Protein AF-A0A5U5NLS5-F1 (afdb_monomer_lite)

Structure (mmCIF, N/CA/C/O backbone):
data_AF-A0A5U5NLS5-F1
#
_entry.id   AF-A0A5U5NLS5-F1
#
loop_
_atom_site.group_PDB
_atom_site.id
_atom_site.type_symbol
_atom_site.label_atom_id
_atom_site.label_alt_id
_atom_site.label_comp_id
_atom_site.label_asym_id
_atom_site.label_entity_id
_atom_site.label_seq_id
_atom_site.pdbx_PDB_ins_code
_atom_site.Cartn_x
_atom_site.Cartn_y
_atom_site.Cartn_z
_atom_site.occupancy
_atom_site.B_iso_or_equiv
_atom_site.auth_seq_id
_atom_site.auth_comp_id
_atom_site.auth_asym_id
_atom_site.auth_atom_id
_atom_site.pdbx_PDB_model_num
ATOM 1 N N . THR A 1 1 ? -1.267 -6.033 -25.794 1.00 83.19 1 THR A N 1
ATOM 2 C CA . THR A 1 1 ? -0.884 -6.484 -24.433 1.00 83.19 1 THR A CA 1
ATOM 3 C C . THR A 1 1 ? -1.301 -5.414 -23.422 1.00 83.19 1 THR A C 1
ATOM 5 O O . THR A 1 1 ? -1.951 -4.455 -23.833 1.00 83.19 1 THR A O 1
ATOM 8 N N . VAL A 1 2 ? -1.080 -5.590 -22.111 1.00 93.06 2 VAL A N 1
ATOM 9 C CA . VAL A 1 2 ? -1.293 -4.501 -21.126 1.00 93.06 2 VAL A CA 1
ATOM 10 C C . VAL A 1 2 ? -0.102 -3.545 -21.212 1.00 93.06 2 VAL A C 1
ATOM 12 O O . VAL A 1 2 ? 1.035 -4.009 -21.160 1.00 93.06 2 VAL A O 1
ATOM 15 N N . ALA A 1 3 ? -0.357 -2.244 -21.359 1.00 93.12 3 ALA A N 1
ATOM 16 C CA . ALA A 1 3 ? 0.669 -1.216 -21.542 1.00 93.12 3 ALA A CA 1
ATOM 17 C C . ALA A 1 3 ? 1.657 -1.178 -20.372 1.00 93.12 3 ALA A C 1
ATOM 19 O O . ALA A 1 3 ? 2.861 -1.154 -20.598 1.00 93.12 3 ALA A O 1
ATOM 20 N N . TYR A 1 4 ? 1.149 -1.293 -19.142 1.00 94.50 4 TYR A N 1
ATOM 21 C CA . TYR A 1 4 ? 1.969 -1.355 -17.936 1.00 94.50 4 TYR A CA 1
ATOM 22 C C . TYR A 1 4 ? 2.996 -2.500 -17.979 1.00 94.50 4 TYR A C 1
ATOM 24 O O . TYR A 1 4 ? 4.182 -2.279 -17.760 1.00 94.50 4 TYR A O 1
ATOM 32 N N . VAL A 1 5 ? 2.560 -3.719 -18.324 1.00 93.12 5 VAL A N 1
ATOM 33 C CA . VAL A 1 5 ? 3.451 -4.891 -18.415 1.00 93.12 5 VAL A CA 1
ATOM 34 C C . VAL A 1 5 ? 4.480 -4.696 -19.526 1.00 93.12 5 VAL A C 1
ATOM 36 O O . VAL A 1 5 ? 5.664 -4.923 -19.309 1.00 93.12 5 VAL A O 1
ATOM 39 N N . ALA A 1 6 ? 4.043 -4.216 -20.693 1.00 93.69 6 ALA A N 1
ATOM 40 C CA . ALA A 1 6 ? 4.933 -3.943 -21.817 1.00 93.69 6 ALA A CA 1
ATOM 41 C C . ALA A 1 6 ? 5.954 -2.828 -21.524 1.00 93.69 6 ALA A C 1
ATOM 43 O O . ALA A 1 6 ? 6.992 -2.779 -22.176 1.00 93.69 6 ALA A O 1
ATOM 44 N N . GLY A 1 7 ? 5.664 -1.928 -20.584 1.00 93.69 7 GLY A N 1
ATOM 45 C CA . GLY A 1 7 ? 6.539 -0.819 -20.209 1.00 93.69 7 GLY A CA 1
ATOM 46 C C . GLY A 1 7 ? 7.556 -1.138 -19.114 1.00 93.69 7 GLY A C 1
ATOM 47 O O . GLY A 1 7 ? 8.542 -0.417 -19.019 1.00 93.69 7 GLY A O 1
ATOM 48 N N . ASN A 1 8 ? 7.332 -2.187 -18.315 1.00 94.44 8 ASN A N 1
ATOM 49 C CA . ASN A 1 8 ? 8.081 -2.419 -17.072 1.00 94.44 8 ASN A CA 1
ATOM 50 C C . ASN A 1 8 ? 8.660 -3.838 -16.931 1.00 94.44 8 ASN A C 1
ATOM 52 O O . ASN A 1 8 ? 9.228 -4.162 -15.890 1.00 94.44 8 ASN A O 1
ATOM 56 N N . SER A 1 9 ? 8.471 -4.727 -17.910 1.00 94.06 9 SER A N 1
ATOM 57 C CA . SER A 1 9 ? 8.929 -6.114 -17.806 1.00 94.06 9 SER A CA 1
ATOM 58 C C . SER A 1 9 ? 9.139 -6.771 -19.172 1.00 94.06 9 SER A C 1
ATOM 60 O O . SER A 1 9 ? 8.421 -6.478 -20.126 1.00 94.06 9 SER A O 1
ATOM 62 N N . ASN A 1 10 ? 10.073 -7.720 -19.245 1.00 94.25 10 ASN A N 1
ATOM 63 C CA . ASN A 1 10 ? 10.352 -8.556 -20.417 1.00 94.25 10 ASN A CA 1
ATOM 64 C C . ASN A 1 10 ? 10.611 -10.011 -19.992 1.00 94.25 10 ASN A C 1
ATOM 66 O O . ASN A 1 10 ? 10.739 -10.302 -18.799 1.00 94.25 10 ASN A O 1
ATOM 70 N N . THR A 1 11 ? 10.674 -10.941 -20.946 1.00 93.25 11 THR A N 1
ATOM 71 C CA . THR A 1 11 ? 10.816 -12.376 -20.636 1.00 93.25 11 THR A CA 1
ATOM 72 C C . THR A 1 11 ? 12.189 -12.777 -20.093 1.00 93.25 11 THR A C 1
ATOM 74 O O . THR A 1 11 ? 12.276 -13.790 -19.396 1.00 93.25 11 THR A O 1
ATOM 77 N N . GLN A 1 12 ? 13.233 -11.990 -20.366 1.00 94.38 12 GLN A N 1
ATOM 78 C CA . GLN A 1 12 ? 14.612 -12.244 -19.931 1.00 94.38 12 GLN A CA 1
ATOM 79 C C . GLN A 1 12 ? 14.887 -11.749 -18.505 1.00 94.38 12 GLN A C 1
ATOM 81 O O . GLN A 1 12 ? 15.850 -12.184 -17.875 1.00 94.38 12 GLN A O 1
ATOM 86 N N . LEU A 1 13 ? 14.035 -10.869 -17.974 1.00 93.38 13 LEU A N 1
ATOM 87 C CA . LEU A 1 13 ? 14.176 -10.345 -16.624 1.00 93.38 13 LEU A CA 1
ATOM 88 C C . LEU A 1 13 ? 14.014 -11.483 -15.590 1.00 93.38 13 LEU A C 1
ATOM 90 O O . LEU A 1 13 ? 13.053 -12.270 -15.673 1.00 93.38 13 LEU A O 1
ATOM 94 N N . PRO A 1 14 ? 14.906 -11.591 -14.585 1.00 95.19 14 PRO A N 1
ATOM 95 C CA . PRO A 1 14 ? 14.776 -12.603 -13.548 1.00 95.19 14 PRO A CA 1
ATOM 96 C C . PRO A 1 14 ? 13.398 -12.570 -12.881 1.00 95.19 14 PRO A C 1
ATOM 98 O O . PRO A 1 14 ? 12.785 -11.516 -12.708 1.00 95.19 14 PRO A O 1
ATOM 101 N N . VAL A 1 15 ? 12.881 -13.745 -12.514 1.00 95.12 15 VAL A N 1
ATOM 102 C CA . VAL A 1 15 ? 11.472 -13.899 -12.107 1.00 95.12 15 VAL A CA 1
ATOM 103 C C . VAL A 1 15 ? 11.080 -13.008 -10.926 1.00 95.12 15 VAL A C 1
ATOM 105 O O . VAL A 1 15 ? 9.983 -12.457 -10.922 1.00 95.12 15 VAL A O 1
ATOM 108 N N . TRP A 1 16 ? 11.979 -12.803 -9.965 1.00 94.69 16 TRP A N 1
ATOM 109 C CA . TRP A 1 16 ? 11.731 -11.945 -8.808 1.00 94.69 16 TRP A CA 1
ATOM 110 C C . TRP A 1 16 ? 11.544 -10.474 -9.199 1.00 94.69 16 TRP A C 1
ATOM 112 O O . TRP A 1 16 ? 10.633 -9.828 -8.690 1.00 94.69 16 TRP A O 1
ATOM 122 N N . TYR A 1 17 ? 12.312 -9.969 -10.167 1.00 95.00 17 TYR A N 1
ATOM 123 C CA . TYR A 1 17 ? 12.128 -8.616 -10.696 1.00 95.00 17 TYR A CA 1
ATOM 124 C C . TYR A 1 17 ? 10.902 -8.503 -11.601 1.00 95.00 17 TYR A C 1
ATOM 126 O O . TYR A 1 17 ? 10.268 -7.456 -11.624 1.00 95.00 17 TYR A O 1
ATOM 134 N N . ARG A 1 18 ? 10.491 -9.577 -12.289 1.00 94.31 18 ARG A N 1
ATOM 135 C CA . ARG A 1 18 ? 9.205 -9.592 -13.012 1.00 94.31 18 ARG A CA 1
ATOM 136 C C . ARG A 1 18 ? 8.011 -9.473 -12.070 1.00 94.31 18 ARG A C 1
ATOM 138 O O . ARG A 1 18 ? 7.049 -8.784 -12.394 1.00 94.31 18 ARG A O 1
ATOM 145 N N . VAL A 1 19 ? 8.077 -10.117 -10.905 1.00 95.12 19 VAL A N 1
ATOM 146 C CA . VAL A 1 19 ? 7.062 -9.945 -9.858 1.00 95.12 19 VAL A CA 1
ATOM 147 C C . VAL A 1 19 ? 7.138 -8.530 -9.287 1.00 95.12 19 VAL A C 1
ATOM 149 O O . VAL A 1 19 ? 6.118 -7.848 -9.245 1.00 95.12 19 VAL A O 1
ATOM 152 N N . ALA A 1 20 ? 8.331 -8.048 -8.933 1.00 96.00 20 ALA A N 1
ATOM 153 C CA . ALA A 1 20 ? 8.494 -6.711 -8.364 1.00 96.00 20 ALA A CA 1
ATOM 154 C C . ALA A 1 20 ? 8.119 -5.574 -9.329 1.00 96.00 20 ALA A C 1
ATOM 156 O O . ALA A 1 20 ? 7.595 -4.546 -8.909 1.00 96.00 20 ALA A O 1
ATOM 157 N N . ALA A 1 21 ? 8.257 -5.788 -10.639 1.00 95.31 21 ALA A N 1
ATOM 158 C CA . ALA A 1 21 ? 7.792 -4.858 -11.663 1.00 95.31 21 ALA A CA 1
ATOM 159 C C . ALA A 1 21 ? 6.282 -4.569 -11.570 1.00 95.31 21 ALA A C 1
ATOM 161 O O . ALA A 1 21 ? 5.834 -3.512 -12.018 1.00 95.31 21 ALA A O 1
ATOM 162 N N . THR A 1 22 ? 5.483 -5.447 -10.946 1.00 94.94 22 THR A N 1
ATOM 163 C CA . THR A 1 22 ? 4.049 -5.190 -10.719 1.00 94.94 22 THR A CA 1
ATOM 164 C C . THR A 1 22 ? 3.780 -3.997 -9.800 1.00 94.94 22 THR A C 1
ATOM 166 O O . THR A 1 22 ? 2.686 -3.448 -9.869 1.00 94.94 22 THR A O 1
ATOM 169 N N . TRP A 1 23 ? 4.772 -3.548 -9.024 1.00 96.19 23 TRP A N 1
ATOM 170 C CA . TRP A 1 23 ? 4.735 -2.328 -8.207 1.00 96.19 23 TRP A CA 1
ATOM 171 C C . TRP A 1 23 ? 5.932 -1.396 -8.465 1.00 96.19 23 TRP A C 1
ATOM 173 O O . TRP A 1 23 ? 6.230 -0.521 -7.661 1.00 96.19 23 TRP A O 1
ATOM 183 N N . GLY A 1 24 ? 6.641 -1.584 -9.582 1.00 92.94 24 GLY A N 1
ATOM 184 C CA . GLY A 1 24 ? 7.822 -0.787 -9.939 1.00 92.94 24 GLY A CA 1
ATOM 185 C C . GLY A 1 24 ? 7.518 0.591 -10.533 1.00 92.94 24 GLY A C 1
ATOM 186 O O . GLY A 1 24 ? 8.438 1.367 -10.770 1.00 92.94 24 GLY A O 1
ATOM 187 N N . ALA A 1 25 ? 6.248 0.897 -10.796 1.00 93.38 25 ALA A N 1
ATOM 188 C CA . ALA A 1 25 ? 5.799 2.169 -11.347 1.00 93.38 25 ALA A CA 1
ATOM 189 C C . ALA A 1 25 ? 4.478 2.607 -10.702 1.00 93.38 25 ALA A C 1
ATOM 191 O O . ALA A 1 25 ? 3.814 1.832 -10.012 1.00 93.38 25 ALA A O 1
ATOM 192 N N . HIS A 1 26 ? 4.097 3.862 -10.942 1.00 93.50 26 HIS A N 1
ATOM 193 C CA . HIS A 1 26 ? 2.995 4.539 -10.257 1.00 93.50 26 HIS A CA 1
ATOM 194 C C . HIS A 1 26 ? 1.683 3.736 -10.240 1.00 93.50 26 HIS A C 1
ATOM 196 O O . HIS A 1 26 ? 1.096 3.525 -9.178 1.00 93.50 26 HIS A O 1
ATOM 202 N N . GLU A 1 27 ? 1.230 3.251 -11.396 1.00 94.75 27 GLU A N 1
ATOM 203 C CA . GLU A 1 27 ? -0.046 2.542 -11.519 1.00 94.75 27 GLU A CA 1
ATOM 204 C C . GLU A 1 27 ? -0.013 1.177 -10.818 1.00 94.75 27 GLU A C 1
ATOM 206 O O . GLU A 1 27 ? -1.000 0.750 -10.214 1.00 94.75 27 GLU A O 1
ATOM 211 N N . GLY A 1 28 ? 1.136 0.503 -10.859 1.00 95.75 28 GLY A N 1
ATOM 212 C CA . GLY A 1 28 ? 1.356 -0.767 -10.177 1.00 95.75 28 GLY A CA 1
ATOM 213 C C . GLY A 1 28 ? 1.406 -0.615 -8.660 1.00 95.75 28 GLY A C 1
ATOM 214 O O . GLY A 1 28 ? 0.776 -1.382 -7.932 1.00 95.75 28 GLY A O 1
ATOM 215 N N . SER A 1 29 ? 2.074 0.432 -8.175 1.00 96.19 29 SER A N 1
ATOM 216 C CA . SER A 1 29 ? 2.104 0.790 -6.757 1.00 96.19 29 SER A CA 1
ATOM 217 C C . SER A 1 29 ? 0.702 1.028 -6.188 1.00 96.19 29 SER A C 1
ATOM 219 O O . SER A 1 29 ? 0.407 0.587 -5.078 1.00 96.19 29 SER A O 1
ATOM 221 N N . LEU A 1 30 ? -0.206 1.640 -6.955 1.00 96.62 30 LEU A N 1
ATOM 222 C CA . LEU A 1 30 ? -1.605 1.807 -6.540 1.00 96.62 30 LEU A CA 1
ATOM 223 C C . LEU A 1 30 ? -2.368 0.475 -6.465 1.00 96.62 30 LEU A C 1
ATOM 225 O O . LEU A 1 30 ? -3.198 0.290 -5.571 1.00 96.62 30 LEU A O 1
ATOM 229 N N . LEU A 1 31 ? -2.081 -0.477 -7.359 1.00 96.88 31 LEU A N 1
ATOM 230 C CA . LEU A 1 31 ? -2.644 -1.827 -7.264 1.00 96.88 31 LEU A CA 1
ATOM 231 C C . LEU A 1 31 ? -2.131 -2.564 -6.021 1.00 96.88 31 LEU A C 1
ATOM 233 O O . LEU A 1 31 ? -2.932 -3.175 -5.310 1.00 96.88 31 LEU A O 1
ATOM 237 N N . LEU A 1 32 ? -0.830 -2.462 -5.720 1.00 97.38 32 LEU A N 1
ATOM 238 C CA . LEU A 1 32 ? -0.259 -2.990 -4.478 1.00 97.38 32 LEU A CA 1
ATOM 239 C C . LEU A 1 32 ? -0.927 -2.345 -3.257 1.00 97.38 32 LEU A C 1
ATOM 241 O O . LEU A 1 32 ? -1.336 -3.050 -2.338 1.00 97.38 32 LEU A O 1
ATOM 245 N N . TRP A 1 33 ? -1.115 -1.025 -3.265 1.00 97.50 33 TRP A N 1
ATOM 246 C CA . TRP A 1 33 ? -1.789 -0.296 -2.190 1.00 97.50 33 TRP A CA 1
ATOM 247 C C . TRP A 1 33 ? -3.191 -0.847 -1.903 1.00 97.50 33 TRP A C 1
ATOM 249 O O . TRP A 1 33 ? -3.527 -1.136 -0.753 1.00 97.50 33 TRP A O 1
ATOM 259 N N . VAL A 1 34 ? -4.011 -1.045 -2.942 1.00 97.62 34 VAL A N 1
ATOM 260 C CA . VAL A 1 34 ? -5.368 -1.599 -2.796 1.00 97.62 34 VAL A CA 1
ATOM 261 C C . VAL A 1 34 ? -5.347 -3.068 -2.365 1.00 97.62 34 VAL A C 1
ATOM 263 O O . VAL A 1 34 ? -6.185 -3.481 -1.554 1.00 97.62 34 VAL A O 1
ATOM 266 N N . LEU A 1 35 ? -4.386 -3.857 -2.849 1.00 98.12 35 LEU A N 1
ATOM 267 C CA . LEU A 1 35 ? -4.194 -5.239 -2.408 1.00 98.12 35 LEU A CA 1
ATOM 268 C C . LEU A 1 35 ? -3.904 -5.298 -0.902 1.00 98.12 35 LEU A C 1
ATOM 270 O O . LEU A 1 35 ? -4.546 -6.060 -0.178 1.00 98.12 35 LEU A O 1
ATOM 274 N N . LEU A 1 36 ? -2.994 -4.454 -0.414 1.00 98.31 36 LEU A N 1
ATOM 275 C CA . LEU A 1 36 ? -2.652 -4.384 1.006 1.00 98.31 36 LEU A CA 1
ATOM 276 C C . LEU A 1 36 ? -3.802 -3.805 1.845 1.00 98.31 36 LEU A C 1
ATOM 278 O O . LEU A 1 36 ? -4.075 -4.330 2.922 1.00 98.31 36 LEU A O 1
ATOM 282 N N . MET A 1 37 ? -4.540 -2.805 1.343 1.00 98.06 37 MET A N 1
ATOM 283 C CA . MET A 1 37 ? -5.774 -2.287 1.972 1.00 98.06 37 MET A CA 1
ATOM 284 C C . MET A 1 37 ? -6.782 -3.419 2.187 1.00 98.06 37 MET A C 1
ATOM 286 O O . MET A 1 37 ? -7.353 -3.567 3.270 1.00 98.06 37 MET A O 1
ATOM 290 N N . SER A 1 38 ? -6.978 -4.245 1.158 1.00 98.31 38 SER A N 1
ATOM 291 C CA . SER A 1 38 ? -7.878 -5.400 1.202 1.00 98.31 38 SER A CA 1
ATOM 292 C C . SER A 1 38 ? -7.383 -6.446 2.204 1.00 98.31 38 SER A C 1
ATOM 294 O O . SER A 1 38 ? -8.176 -6.971 2.985 1.00 98.31 38 SER A O 1
ATOM 296 N N . GLY A 1 39 ? -6.069 -6.694 2.246 1.00 98.44 39 GLY A N 1
ATOM 297 C CA . GLY A 1 39 ? -5.431 -7.579 3.223 1.00 98.44 39 GLY A CA 1
ATOM 298 C C . GLY A 1 39 ? -5.628 -7.117 4.669 1.00 98.44 39 GLY A C 1
ATOM 299 O O . GLY A 1 39 ? -6.057 -7.905 5.512 1.00 98.44 39 GLY A O 1
ATOM 300 N N . TRP A 1 40 ? -5.403 -5.833 4.957 1.00 98.38 40 TRP A N 1
ATOM 301 C CA . TRP A 1 40 ? -5.668 -5.249 6.276 1.00 98.38 40 TRP A CA 1
ATOM 302 C C . TRP A 1 40 ? -7.153 -5.302 6.644 1.00 98.38 40 TRP A C 1
ATOM 304 O O . TRP A 1 40 ? -7.488 -5.662 7.770 1.00 98.38 40 TRP A O 1
ATOM 314 N N . THR A 1 41 ? -8.048 -5.008 5.698 1.00 98.25 41 THR A N 1
ATOM 315 C CA . THR A 1 41 ? -9.505 -5.093 5.910 1.00 98.25 41 THR A CA 1
ATOM 316 C C . THR A 1 41 ? -9.918 -6.520 6.276 1.00 98.25 41 THR A C 1
ATOM 318 O O . THR A 1 41 ? -10.649 -6.731 7.246 1.00 98.25 41 THR A O 1
ATOM 321 N N . LEU A 1 42 ? -9.400 -7.516 5.549 1.00 98.25 42 LEU A N 1
ATOM 322 C CA . LEU A 1 42 ? -9.621 -8.930 5.843 1.00 98.25 42 LEU A CA 1
ATOM 323 C C . LEU A 1 42 ? -9.065 -9.310 7.220 1.00 98.25 42 LEU A C 1
ATOM 325 O O . LEU A 1 42 ? -9.751 -9.975 7.997 1.00 98.25 42 LEU A O 1
ATOM 329 N N . ALA A 1 43 ? -7.851 -8.867 7.549 1.00 97.81 43 ALA A N 1
ATOM 330 C CA . ALA A 1 43 ? -7.247 -9.126 8.850 1.00 97.81 43 ALA A CA 1
ATOM 331 C C . ALA A 1 43 ? -8.120 -8.566 9.985 1.00 97.81 43 ALA A C 1
ATOM 333 O O . ALA A 1 43 ? -8.421 -9.287 10.938 1.00 97.81 43 ALA A O 1
ATOM 334 N N . VAL A 1 44 ? -8.600 -7.325 9.865 1.00 97.50 44 VAL A N 1
ATOM 335 C CA . VAL A 1 44 ? -9.511 -6.715 10.846 1.00 97.50 44 VAL A CA 1
ATOM 336 C C . VAL A 1 44 ? -10.796 -7.528 10.977 1.00 97.50 44 VAL A C 1
ATOM 338 O O . VAL A 1 44 ?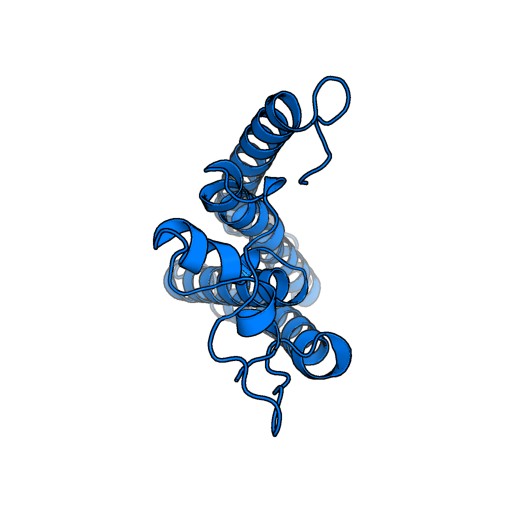 -11.205 -7.816 12.105 1.00 97.50 44 VAL A O 1
ATOM 341 N N . ALA A 1 45 ? -11.397 -7.947 9.861 1.00 96.81 45 ALA A N 1
ATOM 342 C CA . ALA A 1 45 ? -12.623 -8.744 9.860 1.00 96.81 45 ALA A CA 1
ATOM 343 C C . ALA A 1 45 ? -12.451 -10.102 10.568 1.00 96.81 45 ALA A C 1
ATOM 345 O O . ALA A 1 45 ? -13.355 -10.558 11.268 1.00 96.81 45 ALA A O 1
ATOM 346 N N . VAL A 1 46 ? -11.287 -10.742 10.423 1.00 96.88 46 VAL A N 1
ATOM 347 C CA . VAL A 1 46 ? -11.023 -12.077 10.983 1.00 96.88 46 VAL A CA 1
ATOM 348 C C . VAL A 1 46 ? -10.569 -12.023 12.444 1.00 96.88 46 VAL A C 1
ATOM 350 O O . VAL A 1 46 ? -11.019 -12.842 13.254 1.00 96.88 46 VAL A O 1
ATOM 353 N N . PHE A 1 47 ? -9.692 -11.078 12.795 1.00 96.25 47 PHE A N 1
ATOM 354 C CA . PHE A 1 47 ? -8.992 -11.059 14.085 1.00 96.25 47 PHE A CA 1
ATOM 355 C C . PHE A 1 47 ? -9.618 -10.128 15.138 1.00 96.25 47 PHE A C 1
ATOM 357 O O . PHE A 1 47 ? -9.247 -10.211 16.308 1.00 96.25 47 PHE A O 1
ATOM 364 N N . SER A 1 48 ? -10.620 -9.308 14.797 1.00 92.88 48 SER A N 1
ATOM 365 C CA . SER A 1 48 ? -11.260 -8.372 15.749 1.00 92.88 48 SER A CA 1
ATOM 366 C C . SER A 1 48 ? -12.464 -8.955 16.505 1.00 92.88 48 SER A C 1
ATOM 368 O O . SER A 1 48 ? -13.347 -8.215 16.925 1.00 92.88 48 SER A O 1
ATOM 370 N N . ARG A 1 49 ? -12.521 -10.275 16.728 1.00 85.81 49 ARG A N 1
ATOM 371 C CA . ARG A 1 49 ? -13.685 -10.964 17.339 1.00 85.81 49 ARG A CA 1
ATOM 372 C C . ARG A 1 49 ? -14.043 -10.502 18.759 1.00 85.81 49 ARG A C 1
ATOM 374 O O . ARG A 1 49 ? -15.162 -10.720 19.203 1.00 85.81 49 ARG A O 1
ATOM 381 N N . GLN A 1 50 ? -13.092 -9.911 19.483 1.00 87.88 50 GLN A N 1
ATOM 382 C CA . GLN A 1 50 ? -13.302 -9.385 20.840 1.00 87.88 50 GLN A CA 1
ATOM 383 C C . GLN A 1 50 ? -13.895 -7.967 20.850 1.00 87.88 50 GLN A C 1
ATOM 385 O O . GLN A 1 50 ? -14.216 -7.442 21.915 1.00 87.88 50 GLN A O 1
ATOM 390 N N . VAL A 1 51 ? -13.989 -7.329 19.683 1.00 91.31 51 VAL A N 1
ATOM 391 C CA . VAL A 1 51 ? -14.538 -5.984 19.517 1.00 91.31 51 VAL A CA 1
ATOM 392 C C . VAL A 1 51 ? -16.047 -6.102 19.261 1.00 91.31 51 VAL A C 1
ATOM 394 O O . VAL A 1 51 ? -16.457 -6.979 18.497 1.00 91.31 51 VAL A O 1
ATOM 397 N N . PRO A 1 52 ? -16.888 -5.239 19.863 1.00 92.31 52 PRO A N 1
ATOM 398 C CA . PRO A 1 52 ? -18.317 -5.188 19.564 1.00 92.31 52 PRO A CA 1
ATOM 399 C C . PRO A 1 52 ? -18.605 -5.110 18.057 1.00 92.31 52 PRO A C 1
ATOM 401 O O . PRO A 1 52 ? -17.946 -4.372 17.320 1.00 92.31 52 PRO A O 1
ATOM 404 N N . ALA A 1 53 ? -19.591 -5.882 17.596 1.00 93.44 53 ALA A N 1
ATOM 405 C CA . ALA A 1 53 ? -19.871 -6.056 16.170 1.00 93.44 53 ALA A CA 1
ATOM 406 C C . ALA A 1 53 ? -20.256 -4.745 15.465 1.00 93.44 53 ALA A C 1
ATOM 408 O O . ALA A 1 53 ? -19.904 -4.543 14.305 1.00 93.44 53 ALA A O 1
ATOM 409 N N . ASP A 1 54 ? -20.931 -3.835 16.167 1.00 92.75 54 ASP A N 1
ATOM 410 C CA . ASP A 1 54 ? -21.286 -2.508 15.664 1.00 92.75 54 ASP A CA 1
ATOM 411 C C . ASP A 1 54 ? -20.048 -1.635 15.406 1.00 92.75 54 ASP A C 1
ATOM 413 O O . ASP A 1 54 ? -19.999 -0.913 14.408 1.00 92.75 54 ASP A O 1
ATOM 417 N N . ILE A 1 55 ? -19.021 -1.742 16.255 1.00 92.88 55 ILE A N 1
ATOM 418 C CA . ILE A 1 55 ? -17.745 -1.045 16.071 1.00 92.88 55 ILE A CA 1
ATOM 419 C C . ILE A 1 55 ? -16.988 -1.650 14.888 1.00 92.88 55 ILE A C 1
ATOM 421 O O . ILE A 1 55 ? -16.563 -0.908 14.004 1.00 92.88 55 ILE A O 1
ATOM 425 N N . VAL A 1 56 ? -16.856 -2.981 14.827 1.00 95.44 56 VAL A N 1
ATOM 426 C CA . VAL A 1 56 ? -16.166 -3.656 13.709 1.00 95.44 56 VAL A CA 1
ATOM 427 C C . VAL A 1 56 ? -16.836 -3.323 12.377 1.00 95.44 56 VAL A C 1
ATOM 429 O O . VAL A 1 56 ? -16.143 -2.994 11.419 1.00 95.44 56 VAL A O 1
ATOM 432 N N . ALA A 1 57 ? -18.170 -3.324 12.319 1.00 96.31 57 ALA A N 1
ATOM 433 C CA . ALA A 1 57 ? -18.911 -2.960 11.115 1.00 96.31 57 ALA A CA 1
ATOM 434 C C . ALA A 1 57 ? -18.588 -1.532 10.644 1.00 96.31 57 ALA A C 1
ATOM 436 O O . ALA A 1 57 ? -18.365 -1.317 9.455 1.00 96.31 57 ALA A O 1
ATOM 437 N N . ARG A 1 58 ? -18.499 -0.563 11.565 1.00 95.94 58 ARG A N 1
ATOM 438 C CA . ARG A 1 58 ? -18.116 0.824 11.240 1.00 95.94 58 ARG A CA 1
ATOM 439 C C . ARG A 1 58 ? -16.672 0.922 10.758 1.00 95.94 58 ARG A C 1
ATOM 441 O O . ARG A 1 58 ? -16.419 1.613 9.778 1.00 95.94 58 ARG A O 1
ATOM 448 N N . VAL A 1 59 ? -15.743 0.219 11.407 1.00 96.75 59 VAL A N 1
ATOM 449 C CA . VAL A 1 59 ? -14.329 0.178 10.994 1.00 96.75 59 VAL A CA 1
ATOM 450 C C . VAL A 1 59 ? -14.207 -0.379 9.577 1.00 96.75 59 VAL A C 1
ATOM 452 O O . VAL A 1 59 ? -13.619 0.272 8.716 1.00 96.75 59 VAL A O 1
ATOM 455 N N . LEU A 1 60 ? -14.824 -1.532 9.305 1.00 97.94 60 LEU A N 1
ATOM 456 C CA . LEU A 1 60 ? -14.818 -2.147 7.976 1.00 97.94 60 LEU A CA 1
ATOM 457 C C . LEU A 1 60 ? -15.510 -1.265 6.930 1.00 97.94 60 LEU A C 1
ATOM 459 O O . LEU A 1 60 ? -15.030 -1.184 5.803 1.00 97.94 60 LEU A O 1
ATOM 463 N N . ALA A 1 61 ? -16.587 -0.563 7.293 1.00 98.12 61 ALA A N 1
ATOM 464 C CA . ALA A 1 61 ? -17.242 0.391 6.401 1.00 98.12 61 ALA A CA 1
ATOM 465 C C . ALA A 1 61 ? -16.317 1.565 6.041 1.00 98.12 61 ALA A C 1
ATOM 467 O O . ALA A 1 61 ? -16.218 1.921 4.870 1.00 98.12 61 ALA A O 1
ATOM 468 N N . VAL A 1 62 ? -15.599 2.138 7.013 1.00 98.12 62 VAL A N 1
ATOM 469 C CA . VAL A 1 62 ? -14.637 3.227 6.761 1.00 98.12 62 VAL A CA 1
ATOM 470 C C . VAL A 1 62 ? -13.476 2.746 5.895 1.00 98.12 62 VAL A C 1
ATOM 472 O O . VAL A 1 62 ? -13.161 3.393 4.898 1.00 98.12 62 VAL A O 1
ATOM 475 N N . MET A 1 63 ? -12.883 1.593 6.212 1.00 98.44 63 MET A N 1
ATOM 476 C CA . MET A 1 63 ? -11.827 0.998 5.384 1.00 98.44 63 MET A CA 1
ATOM 477 C C . MET A 1 63 ? -12.321 0.707 3.961 1.00 98.44 63 MET A C 1
ATOM 479 O O . MET A 1 63 ? -11.636 1.027 2.991 1.00 98.44 63 MET A O 1
ATOM 483 N N . GLY A 1 64 ? -13.538 0.175 3.829 1.00 98.25 64 GLY A N 1
ATOM 484 C CA . GLY A 1 64 ? -14.190 -0.081 2.548 1.00 98.25 64 GLY A CA 1
ATOM 485 C C . GLY A 1 64 ? -14.420 1.192 1.734 1.00 98.25 64 GLY A C 1
ATOM 486 O O . GLY A 1 64 ? -14.141 1.195 0.539 1.00 98.25 64 GLY A O 1
ATOM 487 N N . MET A 1 65 ? -14.850 2.291 2.363 1.00 98.31 65 MET A N 1
ATOM 488 C CA . MET A 1 65 ? -14.996 3.591 1.693 1.00 98.31 65 MET A CA 1
ATOM 489 C C . MET A 1 65 ? -13.654 4.130 1.189 1.00 98.31 65 MET A C 1
ATOM 491 O O . MET A 1 65 ? -13.571 4.593 0.051 1.00 98.31 65 MET A O 1
ATOM 495 N N . VAL A 1 66 ? -12.595 4.040 2.000 1.00 97.94 66 VAL A N 1
ATOM 496 C CA . VAL A 1 66 ? -11.247 4.457 1.583 1.00 97.94 66 VAL A CA 1
ATOM 497 C C . VAL A 1 66 ? -10.7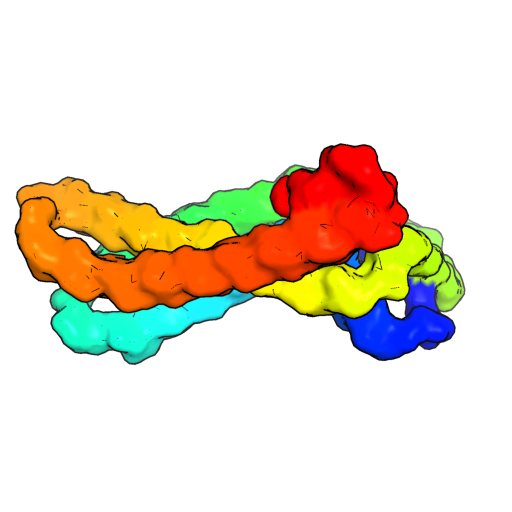64 3.597 0.410 1.00 97.94 66 VAL A C 1
ATOM 499 O O . VAL A 1 66 ? -10.318 4.134 -0.603 1.00 97.94 66 VAL A O 1
ATOM 502 N N . CYS A 1 67 ? -10.916 2.273 0.502 1.00 98.19 67 CYS A N 1
ATOM 503 C CA . CYS A 1 67 ? -10.560 1.339 -0.566 1.00 98.19 67 CYS A CA 1
ATOM 504 C C . CYS A 1 67 ? -11.342 1.619 -1.862 1.00 98.19 67 CYS A C 1
ATOM 506 O O . CYS A 1 67 ? -10.745 1.673 -2.937 1.00 98.19 67 CYS A O 1
ATOM 508 N N . ALA A 1 68 ? -12.648 1.882 -1.764 1.00 98.19 68 ALA A N 1
ATOM 509 C CA . ALA A 1 68 ? -13.487 2.259 -2.899 1.00 98.19 68 ALA A CA 1
ATOM 510 C C . ALA A 1 68 ? -13.020 3.568 -3.556 1.00 98.19 68 ALA A C 1
ATOM 512 O O . ALA A 1 68 ? -13.004 3.657 -4.782 1.00 98.19 68 ALA A O 1
ATOM 513 N N . GLY A 1 69 ? -12.583 4.555 -2.766 1.00 97.62 69 GLY A N 1
ATOM 514 C CA . GLY A 1 69 ? -11.988 5.792 -3.280 1.00 97.62 69 GLY A CA 1
ATOM 515 C C . GLY A 1 69 ? -10.717 5.544 -4.099 1.00 97.62 69 GLY A C 1
ATOM 516 O O . GLY A 1 69 ? -10.596 6.051 -5.213 1.00 97.62 69 GLY A O 1
ATOM 517 N N . PHE A 1 70 ? -9.802 4.707 -3.599 1.00 96.50 70 PHE A N 1
ATOM 518 C CA . PHE A 1 70 ? -8.599 4.318 -4.347 1.00 96.50 70 PHE A CA 1
ATOM 519 C C . PHE A 1 70 ? -8.928 3.512 -5.607 1.00 96.50 70 PHE A C 1
ATOM 521 O O . PHE A 1 70 ? -8.346 3.763 -6.658 1.00 96.50 70 PHE A O 1
ATOM 528 N N . LEU A 1 71 ? -9.887 2.585 -5.539 1.00 97.25 71 LEU A N 1
ATOM 529 C CA . LEU A 1 71 ? -10.357 1.847 -6.713 1.00 97.25 71 LEU A CA 1
ATOM 530 C C . LEU A 1 71 ? -10.946 2.786 -7.770 1.00 97.25 71 LEU A C 1
ATOM 532 O O . LEU A 1 71 ? -10.618 2.655 -8.947 1.00 97.25 71 LEU A O 1
ATOM 536 N N . ALA A 1 72 ? -11.760 3.763 -7.365 1.00 97.00 72 ALA A N 1
ATOM 537 C CA . ALA A 1 72 ? -12.281 4.778 -8.274 1.00 97.00 72 ALA A CA 1
ATOM 538 C C . ALA A 1 72 ? -11.139 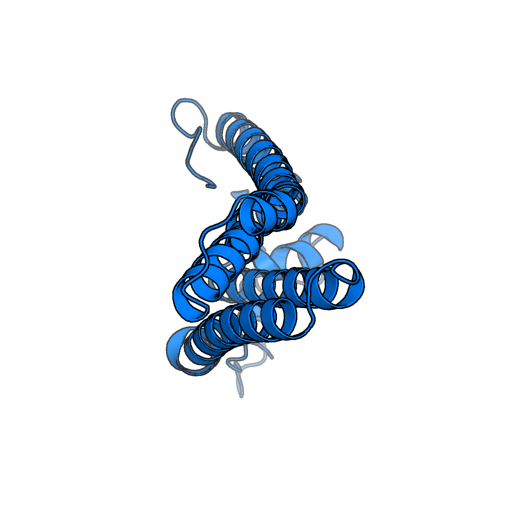5.587 -8.911 1.00 97.00 72 ALA A C 1
ATOM 540 O O . ALA A 1 72 ? -11.098 5.729 -10.131 1.00 97.00 72 ALA A O 1
ATOM 541 N N . PHE A 1 73 ? -10.167 6.044 -8.118 1.00 96.06 73 PHE A N 1
ATOM 542 C CA . PHE A 1 73 ? -8.988 6.741 -8.637 1.00 96.06 73 PHE A CA 1
ATOM 543 C C . PHE A 1 73 ? -8.205 5.891 -9.653 1.00 96.06 73 PHE A C 1
ATOM 545 O O . PHE A 1 73 ? -7.810 6.382 -10.711 1.00 96.06 73 PHE A O 1
ATOM 552 N N . ILE A 1 74 ? -8.028 4.596 -9.381 1.00 95.88 74 ILE A N 1
ATOM 553 C CA . ILE A 1 74 ? -7.346 3.675 -10.294 1.00 95.88 74 ILE A CA 1
ATOM 554 C C . ILE A 1 74 ? -8.099 3.548 -11.623 1.00 95.88 74 ILE A C 1
ATOM 556 O O . ILE A 1 74 ? -7.482 3.598 -12.691 1.00 95.88 74 ILE A O 1
ATOM 560 N N . LEU A 1 75 ? -9.423 3.392 -11.556 1.00 94.00 75 LEU A N 1
ATOM 561 C CA . LEU A 1 75 ? -10.277 3.190 -12.726 1.00 94.00 75 LEU A CA 1
ATOM 562 C C . LEU A 1 75 ? -10.390 4.440 -13.602 1.00 94.00 75 LEU A C 1
ATOM 564 O O . LEU A 1 75 ? -10.397 4.314 -14.824 1.00 94.00 75 LEU A O 1
ATOM 568 N N . PHE A 1 76 ? -10.484 5.624 -12.993 1.00 94.31 76 PHE A N 1
ATOM 569 C CA . PHE A 1 76 ? -10.755 6.865 -13.722 1.00 94.31 76 PHE A CA 1
ATOM 570 C C . PHE A 1 76 ? -9.503 7.679 -14.059 1.00 94.31 76 PHE A C 1
ATOM 572 O O . PHE A 1 76 ? -9.533 8.428 -15.032 1.00 94.31 76 PHE A O 1
ATOM 579 N N . THR A 1 77 ? -8.414 7.525 -13.300 1.00 93.25 77 THR A N 1
ATOM 580 C CA . THR A 1 77 ? -7.230 8.394 -13.425 1.00 93.25 77 THR A CA 1
ATOM 581 C C . THR A 1 77 ? -5.950 7.625 -13.748 1.00 93.25 77 THR A C 1
ATOM 583 O O . THR A 1 77 ? -5.187 8.067 -14.601 1.00 93.25 77 THR A O 1
ATOM 586 N N . SER A 1 78 ? -5.691 6.487 -13.093 1.00 90.88 78 SER A N 1
ATOM 587 C CA . SER A 1 78 ? -4.395 5.789 -13.211 1.00 90.88 78 SER A CA 1
ATOM 588 C C . SER A 1 78 ? -4.286 4.880 -14.440 1.00 90.88 78 SER A C 1
ATOM 590 O O . SER A 1 78 ? -3.239 4.832 -15.073 1.00 90.88 78 SER A O 1
ATOM 592 N N . GLY A 1 79 ? -5.345 4.145 -14.792 1.00 88.31 79 GLY A N 1
ATOM 593 C CA . GLY A 1 79 ? -5.370 3.307 -15.997 1.00 88.31 79 GLY A CA 1
ATOM 594 C C . GLY A 1 79 ? -4.335 2.161 -16.083 1.00 88.31 79 GLY A C 1
ATOM 595 O O . GLY A 1 79 ? -3.838 1.915 -17.186 1.00 88.31 79 GLY A O 1
ATOM 596 N N . PRO A 1 80 ? -4.046 1.375 -15.017 1.00 91.38 80 PRO A N 1
ATOM 597 C CA . PRO A 1 80 ? -3.046 0.289 -15.060 1.00 91.38 80 PRO A CA 1
ATOM 598 C C . PRO A 1 80 ? -3.335 -0.793 -16.113 1.00 91.38 80 PRO A C 1
ATOM 600 O O . PRO A 1 80 ? -2.437 -1.509 -16.559 1.00 91.38 80 PRO A O 1
ATOM 603 N N . PHE A 1 81 ? -4.599 -0.933 -16.520 1.00 94.19 81 PHE A N 1
ATOM 604 C CA . PHE A 1 81 ? -5.057 -1.957 -17.460 1.00 94.19 81 PHE A CA 1
ATOM 605 C C . PHE A 1 81 ? -5.190 -1.454 -18.902 1.00 94.19 81 PHE A C 1
ATOM 607 O O . PHE A 1 81 ? -5.745 -2.169 -19.745 1.00 94.19 81 PHE A O 1
ATOM 614 N N . ALA A 1 82 ? -4.675 -0.254 -19.198 1.00 93.31 82 ALA A N 1
ATOM 615 C CA . ALA A 1 82 ? -4.631 0.285 -20.551 1.00 93.31 82 ALA A CA 1
ATOM 616 C C . ALA A 1 82 ? -4.021 -0.740 -21.520 1.00 93.31 82 ALA A C 1
ATOM 618 O O . ALA A 1 82 ? -3.040 -1.429 -21.218 1.00 93.31 82 ALA A O 1
ATOM 619 N N . ARG A 1 83 ? -4.639 -0.888 -22.692 1.00 93.25 83 ARG A N 1
ATOM 620 C CA . ARG A 1 83 ? -4.237 -1.874 -23.698 1.00 93.25 83 ARG A CA 1
ATOM 621 C C . ARG A 1 83 ? -3.486 -1.184 -24.822 1.00 93.25 83 ARG A C 1
ATOM 623 O O . ARG A 1 83 ? -3.874 -0.114 -25.263 1.00 93.25 83 ARG A O 1
ATOM 630 N N . THR A 1 84 ? -2.459 -1.848 -25.334 1.00 88.69 84 THR A N 1
ATOM 631 C CA . THR A 1 84 ? -1.653 -1.342 -26.455 1.00 88.69 84 THR A CA 1
ATOM 632 C C . THR A 1 84 ? -2.234 -1.688 -27.830 1.00 88.69 84 THR A C 1
ATOM 634 O O . THR A 1 84 ? -1.599 -1.433 -28.843 1.00 88.69 84 THR A O 1
ATOM 637 N N . LEU A 1 85 ? -3.414 -2.315 -27.896 1.00 87.75 85 LEU A N 1
ATOM 638 C CA . LEU A 1 85 ? -3.974 -2.811 -29.156 1.00 87.75 85 LEU A CA 1
ATOM 639 C C . LEU A 1 85 ? -4.233 -1.665 -30.155 1.00 87.75 85 LEU A C 1
ATOM 641 O O . LEU A 1 85 ? -4.735 -0.622 -29.742 1.00 87.75 85 LEU A O 1
ATOM 645 N N . PRO A 1 86 ? -3.934 -1.862 -31.457 1.00 89.69 86 PRO A N 1
ATOM 646 C CA . PRO A 1 86 ? -3.473 -3.105 -32.091 1.00 89.69 86 PRO A CA 1
ATOM 647 C C . PRO A 1 86 ? -1.954 -3.351 -32.010 1.00 89.69 86 PRO A C 1
ATOM 649 O O . PRO A 1 86 ? -1.504 -4.405 -32.440 1.00 89.69 86 PRO A O 1
ATOM 652 N N . ALA A 1 87 ? -1.154 -2.439 -31.454 1.00 85.56 87 ALA A N 1
ATOM 653 C CA . ALA A 1 87 ? 0.287 -2.631 -31.298 1.00 85.56 87 ALA A CA 1
ATOM 654 C C . ALA A 1 87 ? 0.596 -3.633 -30.165 1.00 85.56 87 ALA A C 1
ATOM 656 O O . ALA A 1 87 ? 0.456 -3.342 -28.978 1.00 85.56 87 ALA A O 1
ATOM 657 N N . PHE A 1 88 ? 1.022 -4.849 -30.503 1.00 84.50 88 PHE A N 1
ATOM 658 C CA . PHE A 1 88 ? 1.469 -5.846 -29.526 1.00 84.50 88 PHE A CA 1
ATOM 659 C C . PHE A 1 88 ? 2.990 -6.031 -29.642 1.00 84.50 88 PHE A C 1
ATOM 661 O O . PHE A 1 88 ? 3.455 -6.675 -30.578 1.00 84.50 88 PHE A O 1
ATOM 668 N N . PRO A 1 89 ? 3.794 -5.449 -28.735 1.00 86.81 89 PRO A N 1
ATOM 669 C CA . PRO A 1 89 ? 5.227 -5.700 -28.744 1.00 86.81 89 PRO A CA 1
ATOM 670 C C . PRO A 1 89 ? 5.502 -7.182 -28.448 1.00 86.81 89 PRO A C 1
ATOM 672 O O . PRO A 1 89 ? 4.844 -7.771 -27.587 1.00 86.81 89 PRO A O 1
ATOM 675 N N . VAL A 1 90 ? 6.449 -7.774 -29.187 1.00 88.06 90 VAL A N 1
ATOM 676 C CA . VAL A 1 90 ? 6.880 -9.175 -29.009 1.00 88.06 90 VAL A CA 1
ATOM 677 C C . VAL A 1 90 ? 7.567 -9.356 -27.654 1.00 88.06 90 VAL A C 1
ATOM 679 O O . VAL A 1 90 ? 7.325 -10.345 -26.975 1.00 88.06 90 VAL A O 1
ATOM 682 N N . GLU A 1 91 ? 8.353 -8.360 -27.241 1.00 92.12 91 GLU A N 1
ATOM 683 C CA . GLU A 1 91 ? 8.975 -8.257 -25.921 1.00 92.12 91 GLU A CA 1
ATOM 684 C C . GLU A 1 91 ? 8.673 -6.898 -25.296 1.00 92.12 91 GLU A C 1
ATOM 686 O O . GLU A 1 91 ? 8.571 -5.889 -25.999 1.00 92.12 91 GLU A O 1
ATOM 691 N N . GLY A 1 92 ? 8.518 -6.871 -23.974 1.00 91.44 92 GLY A N 1
ATOM 692 C CA . GLY A 1 92 ? 8.357 -5.619 -23.242 1.00 91.44 92 GLY A CA 1
ATOM 693 C C . GLY A 1 92 ? 9.685 -4.893 -23.022 1.00 91.44 92 GLY A C 1
ATOM 694 O O . GLY A 1 92 ? 10.762 -5.379 -23.366 1.00 91.44 92 GLY A O 1
ATOM 695 N N . ARG A 1 93 ? 9.601 -3.688 -22.462 1.00 92.00 93 ARG A N 1
ATOM 696 C CA . ARG A 1 93 ? 10.763 -2.909 -22.031 1.00 92.00 93 ARG A CA 1
ATOM 697 C C . ARG A 1 93 ? 11.349 -3.506 -20.757 1.00 92.00 93 ARG A C 1
ATOM 699 O O . ARG A 1 93 ? 10.712 -4.297 -20.065 1.00 92.00 93 ARG A O 1
ATOM 706 N N . ASP A 1 94 ? 12.578 -3.120 -20.455 1.00 91.25 94 ASP A N 1
ATOM 707 C CA . ASP A 1 94 ? 13.197 -3.506 -19.198 1.00 91.25 94 ASP A CA 1
ATOM 708 C C . ASP A 1 94 ? 12.660 -2.694 -18.016 1.00 91.25 94 ASP A C 1
ATOM 710 O O . ASP A 1 94 ? 12.137 -1.588 -18.189 1.00 91.25 94 ASP A O 1
ATOM 714 N N . LEU A 1 95 ? 12.800 -3.255 -16.818 1.00 91.00 95 LEU A N 1
ATOM 715 C CA . LEU A 1 95 ? 12.591 -2.515 -15.580 1.00 91.00 95 LEU A CA 1
ATOM 716 C C . LEU A 1 95 ? 13.672 -1.431 -15.470 1.00 91.00 95 LEU A C 1
ATOM 718 O O . LEU A 1 95 ? 14.812 -1.659 -15.883 1.00 91.00 95 LEU A O 1
ATOM 722 N N . ASN A 1 96 ? 13.331 -0.265 -14.907 1.00 91.56 96 ASN A N 1
ATOM 723 C CA . ASN A 1 96 ? 14.311 0.794 -14.652 1.00 91.56 96 ASN A CA 1
ATOM 724 C C . ASN A 1 96 ? 15.555 0.187 -13.966 1.00 91.56 96 ASN A C 1
ATOM 726 O O . ASN A 1 96 ? 15.384 -0.448 -12.925 1.00 91.56 96 ASN A O 1
ATOM 730 N N . PRO A 1 97 ? 16.771 0.361 -14.520 1.00 91.56 97 PRO A N 1
ATOM 731 C CA . PRO A 1 97 ? 17.981 -0.257 -13.982 1.00 91.56 97 PRO A CA 1
ATOM 732 C C . PRO A 1 97 ? 18.210 0.007 -12.489 1.00 91.56 97 PRO A C 1
ATOM 734 O O . PRO A 1 97 ? 18.596 -0.914 -11.782 1.00 91.56 97 PRO A O 1
ATOM 737 N N . LEU A 1 98 ? 17.876 1.208 -11.993 1.00 90.81 98 LEU A N 1
ATOM 738 C CA . LEU A 1 98 ? 17.993 1.561 -10.565 1.00 90.81 98 LEU A CA 1
ATOM 739 C C . LEU A 1 98 ? 17.063 0.741 -9.660 1.00 90.81 98 LEU A C 1
ATOM 741 O O . LEU A 1 98 ? 17.277 0.634 -8.459 1.00 90.81 98 LEU A O 1
ATOM 745 N N . LEU A 1 99 ? 15.987 0.196 -10.229 1.00 92.38 99 LEU A N 1
ATOM 746 C CA . LEU A 1 99 ? 15.001 -0.606 -9.513 1.00 92.38 99 LEU A CA 1
ATOM 747 C C . LEU A 1 99 ? 15.285 -2.112 -9.624 1.00 92.38 99 LEU A C 1
ATOM 749 O O . LEU A 1 99 ? 14.589 -2.909 -8.996 1.00 92.38 99 LEU A O 1
ATOM 753 N N . GLN A 1 100 ? 16.299 -2.529 -10.391 1.00 93.25 100 GLN A N 1
ATOM 754 C CA . GLN A 1 100 ? 16.747 -3.925 -10.453 1.00 93.25 100 GLN A CA 1
ATOM 755 C C . GLN A 1 100 ? 17.614 -4.287 -9.236 1.00 93.25 100 GLN A C 1
ATOM 757 O O . GLN A 1 100 ? 18.674 -4.896 -9.345 1.00 93.25 100 GLN A O 1
ATOM 762 N N . ASP A 1 101 ? 17.123 -3.955 -8.048 1.00 95.12 101 ASP A N 1
ATOM 763 C CA . ASP A 1 101 ? 17.795 -4.122 -6.767 1.00 95.12 101 ASP A CA 1
ATOM 764 C C . ASP A 1 101 ? 16.863 -4.852 -5.775 1.00 95.12 101 ASP A C 1
ATOM 766 O O . ASP A 1 101 ? 15.637 -4.687 -5.850 1.00 95.12 101 ASP A O 1
ATOM 770 N N . PRO A 1 102 ? 17.381 -5.689 -4.852 1.00 95.44 102 PRO A N 1
ATOM 771 C CA . PRO A 1 102 ? 16.561 -6.330 -3.823 1.00 95.44 102 PRO A CA 1
ATOM 772 C C . PRO A 1 102 ? 15.708 -5.351 -3.002 1.00 95.44 102 PRO A C 1
ATOM 774 O O . PRO A 1 102 ? 14.634 -5.735 -2.532 1.00 95.44 102 PRO A O 1
ATOM 777 N N . GLY A 1 103 ? 16.135 -4.093 -2.877 1.00 94.94 103 GLY A N 1
ATOM 778 C CA . GLY A 1 103 ? 15.371 -2.988 -2.314 1.00 94.94 103 GLY A CA 1
ATOM 779 C C . GLY A 1 103 ? 13.967 -2.896 -2.905 1.00 94.94 103 GLY A C 1
ATOM 780 O O . GLY A 1 103 ? 13.003 -2.969 -2.147 1.00 94.94 103 GLY A O 1
ATOM 781 N N . LEU A 1 104 ? 13.806 -2.889 -4.236 1.00 96.12 104 LEU A N 1
ATOM 782 C CA . LEU A 1 104 ? 12.479 -2.841 -4.873 1.00 96.12 104 LEU A CA 1
ATOM 783 C C . LEU A 1 104 ? 11.578 -4.014 -4.452 1.00 96.12 104 LEU A C 1
ATOM 785 O O . LEU A 1 104 ? 10.358 -3.875 -4.364 1.00 96.12 104 LEU A O 1
ATOM 789 N N . ILE A 1 105 ? 12.154 -5.190 -4.216 1.00 96.19 105 ILE A N 1
ATOM 790 C CA . ILE A 1 105 ? 11.381 -6.3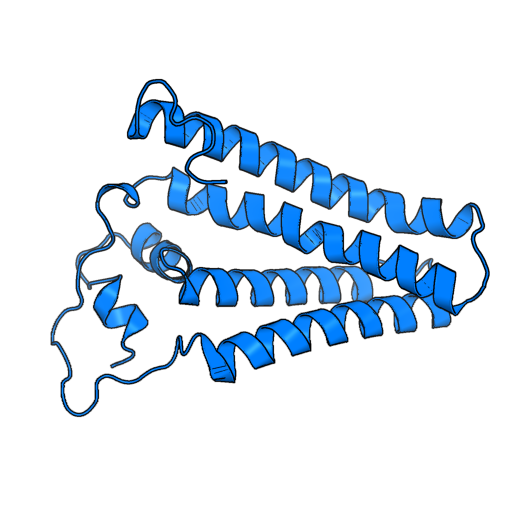93 -3.893 1.00 96.19 105 ILE A CA 1
ATOM 791 C C . ILE A 1 105 ? 10.761 -6.272 -2.497 1.00 96.19 105 ILE A C 1
ATOM 793 O O . ILE A 1 105 ? 9.618 -6.681 -2.294 1.00 96.19 105 ILE A O 1
ATOM 797 N N . PHE A 1 106 ? 11.505 -5.720 -1.537 1.00 96.81 106 PHE A N 1
ATOM 798 C CA . PHE A 1 106 ? 11.128 -5.749 -0.123 1.00 96.81 106 PHE A CA 1
ATOM 799 C C . PHE A 1 106 ? 10.622 -4.409 0.409 1.00 96.81 106 PHE A C 1
ATOM 801 O O . PHE A 1 106 ? 9.691 -4.388 1.216 1.00 96.81 106 PHE A O 1
ATOM 808 N N . HIS A 1 107 ? 11.207 -3.297 -0.031 1.00 96.81 107 HIS A N 1
ATOM 809 C CA . HIS A 1 107 ? 10.926 -1.977 0.519 1.00 96.81 107 HIS A CA 1
ATOM 810 C C . HIS A 1 107 ? 9.484 -1.509 0.254 1.00 96.81 107 HIS A C 1
ATOM 812 O O . HIS A 1 107 ? 8.781 -1.290 1.243 1.00 96.81 107 HIS A O 1
ATOM 818 N N . PRO A 1 108 ? 8.969 -1.441 -0.993 1.00 97.25 108 PRO A N 1
ATOM 819 C CA . PRO A 1 108 ? 7.602 -0.984 -1.243 1.00 97.25 108 PRO A CA 1
ATOM 820 C C . PRO A 1 108 ? 6.532 -1.811 -0.511 1.00 97.25 108 PRO A C 1
ATOM 822 O O . PRO A 1 108 ? 5.668 -1.207 0.126 1.00 97.25 108 PRO A O 1
ATOM 825 N N . PRO A 1 109 ? 6.576 -3.164 -0.488 1.00 97.31 109 PRO A N 1
ATOM 826 C CA . PRO A 1 109 ? 5.625 -3.938 0.308 1.00 97.31 109 PRO A CA 1
ATOM 827 C C . PRO A 1 109 ? 5.680 -3.630 1.808 1.00 97.31 109 PRO A C 1
ATOM 829 O O . PRO A 1 109 ? 4.626 -3.500 2.426 1.00 97.31 109 PRO A O 1
ATOM 832 N N . LEU A 1 110 ? 6.870 -3.485 2.406 1.00 97.75 110 LEU A N 1
ATOM 833 C CA . LEU A 1 110 ? 7.004 -3.156 3.832 1.00 97.75 110 LEU A CA 1
ATOM 834 C C . LEU A 1 110 ? 6.516 -1.735 4.136 1.00 97.75 110 LEU A C 1
ATOM 836 O O . LEU A 1 110 ? 5.725 -1.540 5.063 1.00 97.75 110 LEU A O 1
ATOM 840 N N . LEU A 1 111 ? 6.938 -0.763 3.329 1.00 97.38 111 LEU A N 1
ATOM 841 C CA . LEU A 1 111 ? 6.548 0.635 3.468 1.00 97.38 111 LEU A CA 1
ATOM 842 C C . LEU A 1 111 ? 5.027 0.788 3.335 1.00 97.38 111 LEU A C 1
ATOM 844 O O . LEU A 1 111 ? 4.380 1.384 4.200 1.00 97.38 111 LEU A O 1
ATOM 848 N N . TYR A 1 112 ? 4.425 0.180 2.308 1.00 97.69 112 TYR A N 1
ATOM 849 C CA . TYR A 1 112 ? 2.980 0.255 2.090 1.00 97.69 112 TYR A CA 1
ATOM 850 C C . TYR A 1 112 ? 2.194 -0.558 3.112 1.00 97.69 112 TYR A C 1
ATOM 852 O O . TYR A 1 112 ? 1.133 -0.104 3.530 1.00 97.69 112 TYR A O 1
ATOM 860 N N . MET A 1 113 ? 2.706 -1.696 3.596 1.00 97.75 113 MET A N 1
ATOM 861 C CA . MET A 1 113 ? 2.106 -2.389 4.743 1.00 97.75 113 MET A CA 1
ATOM 862 C C . MET A 1 113 ? 1.988 -1.459 5.954 1.00 97.75 113 MET A C 1
ATOM 864 O O . MET A 1 113 ? 0.975 -1.507 6.655 1.00 97.75 113 MET A O 1
ATOM 868 N N . GLY A 1 114 ? 2.974 -0.584 6.160 1.00 97.75 114 GLY A N 1
ATOM 869 C CA . GLY A 1 114 ? 2.948 0.461 7.176 1.00 97.75 114 GLY A CA 1
ATOM 870 C C . GLY A 1 114 ? 1.941 1.573 6.883 1.00 97.75 114 GLY A C 1
ATOM 871 O O . GLY A 1 114 ? 0.992 1.754 7.651 1.00 97.75 114 GLY A O 1
ATOM 872 N N . TYR A 1 115 ? 2.106 2.297 5.770 1.00 96.56 115 TYR A N 1
ATOM 873 C CA . TYR A 1 115 ? 1.231 3.423 5.413 1.00 96.56 115 TYR A CA 1
ATOM 874 C C . TYR A 1 115 ? -0.239 3.022 5.329 1.00 96.56 115 TYR A C 1
ATOM 876 O O . TYR A 1 115 ? -1.102 3.650 5.947 1.00 96.56 115 TYR A O 1
ATOM 884 N N . VAL A 1 116 ? -0.523 1.939 4.611 1.00 97.44 116 VAL A N 1
ATOM 885 C CA . VAL A 1 116 ? -1.877 1.407 4.490 1.00 97.44 116 VAL A CA 1
ATOM 886 C C . VAL A 1 116 ? -2.370 0.876 5.831 1.00 97.44 116 VAL A C 1
ATOM 888 O O . VAL A 1 116 ? -3.538 1.068 6.159 1.00 97.44 116 VAL A O 1
ATOM 891 N N . GLY A 1 117 ? -1.510 0.260 6.643 1.00 97.38 117 GLY A N 1
ATOM 892 C CA . GLY A 1 117 ? -1.886 -0.251 7.962 1.00 97.38 117 GLY A CA 1
ATOM 893 C C . GLY A 1 117 ? -2.427 0.83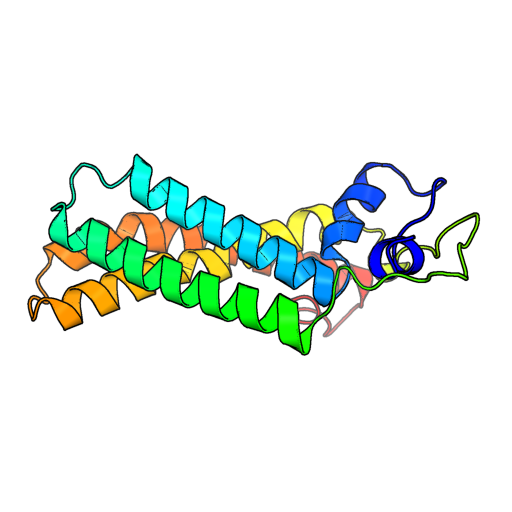1 8.900 1.00 97.38 117 GLY A C 1
ATOM 894 O O . GLY A 1 117 ? -3.373 0.583 9.650 1.00 97.38 117 GLY A O 1
ATOM 895 N N . PHE A 1 118 ? -1.926 2.068 8.808 1.00 97.69 118 PHE A N 1
ATOM 896 C CA . PHE A 1 118 ? -2.468 3.193 9.581 1.00 97.69 118 PHE A CA 1
ATOM 897 C C . PHE A 1 118 ? -3.912 3.566 9.208 1.00 97.69 118 PHE A C 1
ATOM 899 O O . PHE A 1 118 ? -4.605 4.178 10.027 1.00 97.69 118 PHE A O 1
ATOM 906 N N . SER A 1 119 ? -4.423 3.131 8.050 1.00 96.62 119 SER A N 1
ATOM 907 C CA . SER A 1 119 ? -5.851 3.263 7.720 1.00 96.62 119 SER A CA 1
ATOM 908 C C . SER A 1 119 ? -6.753 2.518 8.710 1.00 96.62 119 SER A C 1
ATOM 910 O O . SER A 1 119 ? -7.869 2.966 8.967 1.00 96.62 119 SER A O 1
ATOM 912 N N . VAL A 1 120 ? -6.263 1.438 9.332 1.00 97.19 120 VAL A N 1
ATOM 913 C CA . VAL A 1 120 ? -6.990 0.704 10.377 1.00 97.19 120 VAL A CA 1
ATOM 914 C C . VAL A 1 120 ? -7.151 1.583 11.615 1.00 97.19 120 VAL A C 1
ATOM 916 O O . VAL A 1 120 ? -8.258 1.743 12.127 1.00 97.19 120 VAL A O 1
ATOM 919 N N . ALA A 1 121 ? -6.059 2.199 12.079 1.00 95.56 121 ALA A N 1
ATOM 920 C CA . ALA A 1 121 ? -6.080 3.107 13.225 1.00 95.56 121 ALA A CA 1
ATOM 921 C C . ALA A 1 121 ? -6.998 4.312 12.965 1.00 95.56 121 ALA A C 1
ATOM 923 O O . ALA A 1 121 ? -7.818 4.667 13.816 1.00 95.56 121 ALA A O 1
ATOM 924 N N . PHE A 1 122 ? -6.918 4.885 11.761 1.00 96.44 122 PHE A N 1
ATOM 925 C CA . PHE A 1 122 ? -7.835 5.923 11.298 1.00 96.44 122 PHE A CA 1
ATOM 926 C C . PHE A 1 122 ? -9.297 5.453 11.334 1.00 96.44 122 PHE A C 1
ATOM 928 O O . PHE A 1 122 ? -10.151 6.139 11.892 1.00 96.44 122 PHE A O 1
ATOM 935 N N . ALA A 1 123 ? -9.597 4.262 10.814 1.00 96.69 123 ALA A N 1
ATOM 936 C CA . ALA A 1 123 ? -10.951 3.721 10.794 1.00 96.69 123 ALA A CA 1
ATOM 937 C C . ALA A 1 123 ? -11.517 3.487 12.204 1.00 96.69 123 ALA A C 1
ATOM 939 O O . ALA A 1 123 ? -12.687 3.791 12.444 1.00 96.69 123 ALA A O 1
ATOM 940 N N . PHE A 1 124 ? -10.697 3.031 13.158 1.00 94.81 124 PHE A N 1
ATOM 941 C CA . PHE A 1 124 ? -11.087 2.958 14.572 1.00 94.81 124 PHE A CA 1
ATOM 942 C C . PHE A 1 124 ? -11.402 4.337 15.161 1.00 94.81 124 PHE A C 1
ATOM 944 O O . PHE A 1 124 ? -12.403 4.475 15.867 1.00 94.81 124 PHE A O 1
ATOM 951 N N . ALA A 1 125 ? -10.603 5.362 14.850 1.00 94.12 125 ALA A N 1
ATOM 952 C CA . ALA A 1 125 ? -10.860 6.726 15.309 1.00 94.12 125 ALA A CA 1
ATOM 953 C C . ALA A 1 125 ? -12.178 7.284 14.742 1.00 94.12 125 ALA A C 1
ATOM 955 O O . ALA A 1 125 ? -12.991 7.829 15.490 1.00 94.12 125 ALA A O 1
ATOM 956 N N . ILE A 1 126 ? -12.444 7.085 13.446 1.00 95.56 126 ILE A N 1
ATOM 957 C CA . ILE A 1 126 ? -13.714 7.486 12.825 1.00 95.56 126 ILE A CA 1
ATOM 958 C C . ILE A 1 126 ? -14.894 6.709 13.423 1.00 95.56 126 ILE A C 1
ATOM 960 O O . ILE A 1 126 ? -15.921 7.307 13.742 1.00 95.56 126 ILE A O 1
ATOM 964 N N . ALA A 1 127 ? -14.761 5.398 13.639 1.00 93.69 127 ALA A N 1
ATOM 965 C CA . ALA A 1 127 ? -15.807 4.591 14.267 1.00 93.69 127 ALA A CA 1
ATOM 966 C C . ALA A 1 127 ? -16.147 5.080 15.688 1.00 93.69 127 ALA A C 1
ATOM 968 O O . ALA A 1 127 ? -17.331 5.147 16.042 1.00 93.69 127 ALA A O 1
ATOM 969 N N . ALA A 1 128 ? -15.132 5.471 16.468 1.00 91.69 128 ALA A N 1
ATOM 970 C CA . ALA A 1 128 ? -15.299 6.071 17.790 1.00 91.69 128 ALA A CA 1
ATOM 971 C C . ALA A 1 128 ? -16.076 7.391 17.708 1.00 91.69 128 ALA A C 1
ATOM 973 O O . ALA A 1 128 ? -17.096 7.543 18.384 1.00 91.69 128 ALA A O 1
ATOM 974 N N . LEU A 1 129 ? -15.674 8.300 16.812 1.00 92.38 129 LEU A N 1
ATOM 975 C CA . LEU A 1 129 ? -16.370 9.572 16.590 1.00 92.38 129 LEU A CA 1
ATOM 976 C C . LEU A 1 129 ? -17.837 9.367 16.190 1.00 92.38 129 LEU A C 1
ATOM 978 O O . LEU A 1 129 ? -18.725 9.978 16.779 1.00 92.38 129 LEU A O 1
ATOM 982 N N . LEU A 1 130 ? -18.112 8.442 15.266 1.00 91.94 130 LEU A N 1
ATOM 983 C CA . LEU A 1 130 ? -19.475 8.094 14.848 1.00 91.94 130 LEU A CA 1
ATOM 984 C C . LEU A 1 130 ? -20.309 7.468 15.976 1.00 91.94 130 LEU A C 1
ATOM 986 O O . LEU A 1 130 ? -21.538 7.449 15.905 1.00 91.94 130 LEU A O 1
ATOM 990 N N . SER A 1 131 ? -19.677 6.859 16.983 1.00 87.44 131 SER A N 1
ATOM 991 C CA . SER A 1 131 ? -20.378 6.287 18.146 1.00 87.44 131 SER A CA 1
ATOM 992 C C . SER A 1 131 ? -20.614 7.295 19.265 1.00 87.44 131 SER A C 1
ATOM 994 O O . SER A 1 131 ? -21.403 7.014 20.166 1.00 87.44 131 SER A O 1
ATOM 996 N N . GLY A 1 132 ? -19.936 8.448 19.225 1.00 84.38 132 GLY A N 1
ATOM 997 C CA . GLY A 1 132 ? -19.923 9.414 20.322 1.00 84.38 132 GLY A CA 1
ATOM 998 C C . GLY A 1 132 ? -19.269 8.880 21.603 1.00 84.38 132 GLY A C 1
ATOM 999 O O . GLY A 1 132 ? -19.452 9.466 22.666 1.00 84.38 132 GLY A O 1
ATOM 1000 N N . ARG A 1 133 ? -18.531 7.763 21.529 1.00 74.88 133 ARG A N 1
ATOM 1001 C CA . ARG A 1 133 ? -17.868 7.117 22.669 1.00 74.88 133 ARG A CA 1
ATOM 1002 C C . ARG A 1 133 ? -16.367 7.076 22.409 1.00 74.88 133 ARG A C 1
ATOM 1004 O O . ARG A 1 133 ? -15.891 6.282 21.613 1.00 74.88 133 ARG A O 1
ATOM 1011 N N . LEU A 1 134 ? -15.624 7.948 23.082 1.00 76.50 134 LEU A N 1
ATOM 1012 C CA . LEU A 1 134 ? -14.158 7.974 23.076 1.00 76.50 134 LEU A CA 1
ATOM 1013 C C . LEU A 1 134 ? -13.656 7.465 24.428 1.00 76.50 134 LEU A C 1
ATOM 1015 O O . LEU A 1 134 ? -13.124 8.221 25.237 1.00 76.50 134 LEU A O 1
ATOM 1019 N N . ASP A 1 135 ? -13.908 6.190 24.705 1.00 79.75 135 ASP A N 1
ATOM 1020 C CA . ASP A 1 135 ? -13.430 5.540 25.922 1.00 79.75 135 ASP A CA 1
ATOM 1021 C C . ASP A 1 135 ? -12.098 4.805 25.689 1.00 79.75 135 ASP A C 1
ATOM 1023 O O . ASP A 1 135 ? -11.605 4.646 24.567 1.00 79.75 135 ASP A O 1
ATOM 1027 N N . SER A 1 136 ? -11.487 4.344 26.779 1.00 82.62 136 SER A N 1
ATOM 1028 C CA . SER A 1 136 ? -10.216 3.615 26.739 1.00 82.62 136 SER A CA 1
ATOM 1029 C C . SER A 1 136 ? -10.304 2.273 25.999 1.00 82.62 136 SER A C 1
ATOM 1031 O O . SER A 1 136 ? -9.264 1.721 25.620 1.00 82.62 136 SER A O 1
ATOM 1033 N N . ALA A 1 137 ? -11.512 1.749 25.749 1.00 83.12 137 ALA A N 1
ATOM 1034 C CA . ALA A 1 137 ? -11.693 0.508 25.008 1.00 83.12 137 ALA A CA 1
ATOM 1035 C C . ALA A 1 137 ? -11.290 0.683 23.538 1.00 83.12 137 ALA A C 1
ATOM 1037 O O . ALA A 1 137 ? -10.586 -0.178 23.006 1.00 83.12 137 ALA A O 1
ATOM 1038 N N . PHE A 1 138 ? -11.617 1.819 22.909 1.00 83.44 138 PHE A N 1
ATOM 1039 C CA . PHE A 1 138 ? -11.195 2.111 21.531 1.00 83.44 138 PHE A CA 1
ATOM 1040 C C . PHE A 1 138 ? -9.676 2.140 21.382 1.00 83.44 138 PHE A C 1
ATOM 1042 O O . PHE A 1 138 ? -9.130 1.502 20.480 1.00 83.44 138 PHE A O 1
ATOM 1049 N N . THR A 1 139 ? -8.980 2.800 22.309 1.00 86.12 139 THR A N 1
ATOM 1050 C CA . THR A 1 139 ? -7.512 2.818 22.324 1.00 86.12 139 THR A CA 1
ATOM 1051 C C . THR A 1 139 ? -6.949 1.406 22.476 1.00 86.12 139 THR A C 1
ATOM 1053 O O . THR A 1 139 ? -5.992 1.047 21.789 1.00 86.12 139 THR A O 1
ATOM 1056 N N . ARG A 1 140 ? -7.562 0.567 23.325 1.00 91.06 140 ARG A N 1
ATOM 1057 C CA . ARG A 1 140 ? -7.151 -0.834 23.500 1.00 91.06 140 ARG A CA 1
ATOM 1058 C C . ARG A 1 140 ? -7.317 -1.649 22.217 1.00 91.06 140 ARG A C 1
ATOM 1060 O O . ARG A 1 140 ? -6.441 -2.454 21.910 1.00 91.06 140 ARG A O 1
ATOM 1067 N N . PHE A 1 141 ? -8.411 -1.446 21.485 1.00 91.62 141 PHE A N 1
ATOM 1068 C CA . PHE A 1 141 ? -8.689 -2.163 20.240 1.00 91.62 141 PHE A CA 1
ATOM 1069 C C . PHE A 1 141 ? -7.796 -1.710 19.085 1.00 91.62 141 PHE A C 1
ATOM 1071 O O . PHE A 1 141 ? -7.311 -2.561 18.346 1.00 91.62 141 PHE A O 1
ATOM 1078 N N . ALA A 1 142 ? -7.527 -0.409 18.957 1.00 93.19 142 ALA A N 1
ATOM 1079 C CA . ALA A 1 142 ? -6.684 0.130 17.890 1.00 93.19 142 ALA A CA 1
ATOM 1080 C C . ALA A 1 142 ? -5.190 -0.183 18.092 1.00 93.19 142 ALA A C 1
ATOM 1082 O O . ALA A 1 142 ? -4.470 -0.408 17.123 1.00 93.19 142 ALA A O 1
ATOM 1083 N N . ARG A 1 143 ? -4.720 -0.245 19.348 1.00 94.88 143 ARG A N 1
ATOM 1084 C CA . ARG A 1 143 ? -3.297 -0.403 19.694 1.00 94.88 143 ARG A CA 1
ATOM 1085 C C . ARG A 1 143 ? -2.550 -1.517 18.940 1.00 94.88 143 ARG A C 1
ATOM 1087 O O . ARG A 1 143 ? -1.497 -1.197 18.393 1.00 94.88 143 ARG A O 1
ATOM 1094 N N . PRO A 1 144 ? -3.000 -2.789 18.901 1.00 95.81 144 PRO A N 1
ATOM 1095 C CA . PRO A 1 144 ? -2.260 -3.837 18.192 1.00 95.81 144 PRO A CA 1
ATOM 1096 C C . PRO A 1 144 ? -2.116 -3.546 16.692 1.00 95.81 144 PRO A C 1
ATOM 1098 O O . PRO A 1 144 ? -1.048 -3.780 16.133 1.00 95.81 144 PRO A O 1
ATOM 1101 N N . TRP A 1 145 ? -3.146 -2.976 16.062 1.00 96.88 145 TRP A N 1
ATOM 1102 C CA . TRP A 1 145 ? -3.126 -2.603 14.646 1.00 96.88 145 TRP A CA 1
ATOM 1103 C C . TRP A 1 145 ? -2.163 -1.449 14.379 1.00 96.88 145 TRP A C 1
ATOM 1105 O O . TRP A 1 145 ? -1.331 -1.538 13.479 1.00 96.88 145 TRP A O 1
ATOM 1115 N N . THR A 1 146 ? -2.220 -0.403 15.208 1.00 97.19 146 THR A N 1
ATOM 1116 C CA . THR A 1 146 ? -1.307 0.743 15.115 1.00 97.19 146 THR A CA 1
ATOM 1117 C C . THR A 1 146 ? 0.146 0.312 15.296 1.00 97.19 146 THR A C 1
ATOM 1119 O O . THR A 1 146 ? 1.009 0.757 14.548 1.00 97.19 146 THR A O 1
ATOM 1122 N N . LEU A 1 147 ? 0.429 -0.571 16.259 1.00 98.12 147 LEU A N 1
ATOM 1123 C CA . LEU A 1 147 ? 1.782 -1.082 16.484 1.00 98.12 147 LEU A CA 1
ATOM 1124 C C . LEU A 1 147 ? 2.273 -1.932 15.309 1.00 98.12 147 LEU A C 1
ATOM 1126 O O . LEU A 1 147 ? 3.418 -1.776 14.901 1.00 98.12 147 LEU A O 1
ATOM 1130 N N . ALA A 1 148 ? 1.422 -2.792 14.746 1.00 98.06 148 ALA A N 1
ATOM 1131 C CA . ALA A 1 148 ? 1.787 -3.590 13.580 1.00 98.06 148 AL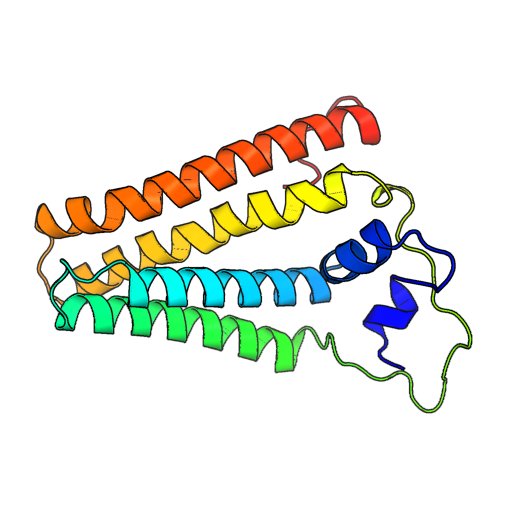A A CA 1
ATOM 1132 C C . ALA A 1 148 ? 2.111 -2.699 12.367 1.00 98.06 148 ALA A C 1
ATOM 1134 O O . ALA A 1 148 ? 3.169 -2.860 11.760 1.00 98.06 148 ALA A O 1
ATOM 1135 N N . ALA A 1 149 ? 1.256 -1.716 12.066 1.00 98.19 149 ALA A N 1
ATOM 1136 C CA . ALA A 1 149 ? 1.503 -0.730 11.013 1.00 98.19 149 ALA A CA 1
ATOM 1137 C C . ALA A 1 149 ? 2.802 0.057 11.260 1.00 98.19 149 ALA A C 1
ATOM 1139 O O . ALA A 1 149 ? 3.619 0.219 10.358 1.00 98.19 149 ALA A O 1
ATOM 1140 N N . TRP A 1 150 ? 3.035 0.487 12.501 1.00 98.38 150 TRP A N 1
ATOM 1141 C CA . TRP A 1 150 ? 4.245 1.211 12.881 1.00 98.38 150 TRP A CA 1
ATOM 1142 C C . TRP A 1 150 ? 5.523 0.376 12.711 1.00 98.38 150 TRP A C 1
ATOM 1144 O O . TRP A 1 150 ? 6.520 0.894 12.211 1.00 98.38 150 TRP A O 1
ATOM 1154 N N . VAL A 1 151 ? 5.502 -0.914 13.070 1.00 98.50 151 VAL A N 1
ATOM 1155 C CA . VAL A 1 151 ? 6.641 -1.824 12.855 1.00 98.50 151 VAL A CA 1
ATOM 1156 C C . VAL A 1 151 ? 6.945 -1.967 11.366 1.00 98.50 151 VAL A C 1
ATOM 1158 O O . VAL A 1 151 ? 8.096 -1.799 10.972 1.00 98.50 151 VAL A O 1
ATOM 1161 N N . PHE A 1 152 ? 5.932 -2.223 10.531 1.00 98.38 152 PHE A N 1
ATOM 1162 C CA . PHE A 1 152 ? 6.131 -2.313 9.082 1.00 98.38 152 PHE A CA 1
ATOM 1163 C C . PHE A 1 152 ? 6.660 -1.008 8.490 1.00 98.38 152 PHE A C 1
ATOM 1165 O O . PHE A 1 152 ? 7.618 -1.048 7.723 1.00 98.38 152 PHE A O 1
ATOM 1172 N N . LEU A 1 153 ? 6.107 0.138 8.901 1.00 97.81 153 LEU A N 1
ATOM 1173 C CA . LEU A 1 153 ? 6.575 1.446 8.448 1.00 97.81 153 LEU A CA 1
ATOM 1174 C C . LEU A 1 153 ? 8.036 1.685 8.845 1.00 97.81 153 LEU A C 1
ATOM 1176 O O . LEU A 1 153 ? 8.828 2.136 8.028 1.00 97.81 153 LEU A O 1
ATOM 1180 N N . THR A 1 154 ? 8.408 1.328 10.075 1.00 97.81 154 THR A N 1
ATOM 1181 C CA . THR A 1 154 ? 9.788 1.456 10.564 1.00 97.81 154 THR A CA 1
ATOM 1182 C C . THR A 1 154 ? 10.744 0.606 9.733 1.00 97.81 154 THR A C 1
ATOM 1184 O O . THR A 1 154 ? 11.780 1.098 9.296 1.00 97.81 154 THR A O 1
ATOM 1187 N N . LEU A 1 155 ? 10.393 -0.658 9.478 1.00 98.06 155 LEU A N 1
ATOM 1188 C CA . LEU A 1 155 ? 11.198 -1.544 8.636 1.00 98.06 155 LEU A CA 1
ATOM 1189 C C . LEU A 1 155 ? 11.289 -1.029 7.194 1.00 98.06 155 LEU A C 1
ATOM 1191 O O . LEU A 1 155 ? 12.369 -1.066 6.611 1.00 98.06 155 LEU A O 1
ATOM 1195 N N . GLY A 1 156 ? 10.177 -0.530 6.647 1.00 96.88 156 GLY A N 1
ATOM 1196 C CA . GLY A 1 156 ? 10.104 0.071 5.319 1.00 96.88 156 GLY A CA 1
ATOM 1197 C C . GLY A 1 156 ? 11.058 1.252 5.181 1.00 96.88 156 GLY A C 1
ATOM 1198 O O . GLY A 1 156 ? 11.935 1.197 4.324 1.00 96.88 156 GLY A O 1
ATOM 1199 N N . ILE A 1 157 ? 10.952 2.242 6.072 1.00 96.12 157 ILE A N 1
ATOM 1200 C CA . ILE A 1 157 ? 11.802 3.443 6.072 1.00 96.12 157 ILE A CA 1
ATOM 1201 C C . ILE A 1 157 ? 13.274 3.068 6.258 1.00 96.12 157 ILE A C 1
ATOM 1203 O O . ILE A 1 157 ? 14.120 3.531 5.505 1.00 96.12 157 ILE A O 1
ATOM 1207 N N . VAL A 1 158 ? 13.610 2.193 7.216 1.00 95.56 158 VAL A N 1
ATOM 1208 C CA . VAL A 1 158 ? 15.011 1.785 7.443 1.00 95.56 158 VAL A CA 1
ATOM 1209 C C . VAL A 1 158 ? 15.602 1.115 6.202 1.00 95.56 158 VAL A C 1
ATOM 1211 O O . VAL A 1 158 ? 16.735 1.412 5.821 1.00 95.56 158 VAL A O 1
ATOM 1214 N N . LEU A 1 159 ? 14.842 0.226 5.561 1.00 95.81 159 LEU A N 1
ATOM 1215 C CA . LEU A 1 159 ? 15.284 -0.451 4.347 1.00 95.81 159 LEU A CA 1
ATOM 1216 C C . LEU A 1 159 ? 15.397 0.518 3.160 1.00 95.81 159 LEU A C 1
ATOM 1218 O O . LEU A 1 159 ? 16.387 0.460 2.436 1.00 95.81 159 LEU A O 1
ATOM 1222 N N . GLY A 1 160 ? 14.420 1.412 2.983 1.00 95.38 160 GLY A N 1
ATOM 1223 C CA . GLY A 1 160 ? 14.408 2.428 1.924 1.00 95.38 160 GLY A CA 1
ATOM 1224 C C . GLY A 1 160 ? 15.572 3.398 2.067 1.00 95.38 160 GLY A C 1
ATOM 1225 O O . GLY A 1 160 ? 16.327 3.607 1.124 1.00 95.38 160 GLY A O 1
ATOM 1226 N N . SER A 1 161 ? 15.800 3.877 3.285 1.00 94.12 161 SER A N 1
ATOM 1227 C CA . SER A 1 161 ? 16.955 4.684 3.672 1.00 94.12 161 SER A CA 1
ATOM 1228 C C . SER A 1 161 ? 18.289 4.023 3.326 1.00 94.12 161 SER A C 1
ATOM 1230 O O . SER A 1 161 ? 19.150 4.648 2.703 1.00 94.12 161 SER A O 1
ATOM 1232 N N . ALA A 1 162 ? 18.466 2.751 3.700 1.00 93.38 162 ALA A N 1
ATOM 1233 C CA . ALA A 1 162 ? 19.684 2.007 3.393 1.00 93.38 162 ALA A CA 1
ATOM 1234 C C . ALA A 1 162 ? 19.874 1.832 1.879 1.00 93.38 162 ALA A C 1
ATOM 1236 O O . ALA A 1 162 ? 20.970 2.079 1.378 1.00 93.38 162 ALA A O 1
ATOM 1237 N N . TRP A 1 163 ? 18.807 1.464 1.163 1.00 95.12 163 TRP A N 1
ATOM 1238 C CA . TRP A 1 163 ? 18.814 1.320 -0.292 1.00 95.12 163 TRP A CA 1
ATOM 1239 C C . TRP A 1 163 ? 19.179 2.621 -0.999 1.00 95.12 163 TRP A C 1
ATOM 1241 O O . TRP A 1 163 ? 20.103 2.654 -1.810 1.00 95.12 163 TRP A O 1
ATOM 1251 N N . ALA A 1 164 ? 18.516 3.718 -0.649 1.00 94.00 164 ALA A N 1
ATOM 1252 C CA . ALA A 1 164 ? 18.771 5.016 -1.251 1.00 94.00 164 ALA A CA 1
ATOM 1253 C C . ALA A 1 164 ? 20.204 5.489 -1.005 1.00 94.00 164 ALA A C 1
ATOM 1255 O O . ALA A 1 164 ? 20.820 6.087 -1.884 1.00 94.00 164 ALA A O 1
ATOM 1256 N N . TYR A 1 165 ? 20.756 5.185 0.171 1.00 91.75 165 TYR A N 1
ATOM 1257 C CA . TYR A 1 165 ? 22.120 5.562 0.503 1.00 91.75 165 TYR A CA 1
ATOM 1258 C C . TYR A 1 165 ? 23.165 4.908 -0.406 1.00 91.75 165 TYR A C 1
ATOM 1260 O O . TYR A 1 165 ? 24.064 5.605 -0.879 1.00 91.75 165 TYR A O 1
ATOM 1268 N N . TYR A 1 166 ? 23.078 3.594 -0.651 1.00 91.62 166 TYR A N 1
ATOM 1269 C CA . TYR A 1 166 ? 24.075 2.927 -1.497 1.00 91.62 166 TYR A CA 1
ATOM 1270 C C . TYR A 1 166 ? 23.803 3.092 -2.992 1.00 91.62 166 TYR A C 1
ATOM 1272 O O . TYR A 1 166 ? 24.761 3.131 -3.759 1.00 91.62 166 TYR A O 1
ATOM 1280 N N . GLU A 1 167 ? 22.539 3.217 -3.402 1.00 92.75 167 GLU A N 1
ATOM 1281 C CA . GLU A 1 167 ? 22.173 3.326 -4.818 1.00 92.75 167 GLU A CA 1
ATOM 1282 C C . GLU A 1 167 ? 22.346 4.760 -5.348 1.00 92.75 167 GLU A C 1
ATOM 1284 O O . GLU A 1 167 ? 22.801 4.964 -6.472 1.00 92.75 167 GLU A O 1
ATOM 1289 N N . LEU A 1 168 ? 22.016 5.774 -4.538 1.00 90.50 168 LEU A N 1
ATOM 1290 C CA . LEU A 1 168 ? 21.975 7.184 -4.963 1.00 90.50 168 LEU A CA 1
ATOM 1291 C C . LEU A 1 168 ? 23.070 8.047 -4.326 1.00 90.50 168 LEU A C 1
ATOM 1293 O O . LEU A 1 168 ? 23.260 9.203 -4.711 1.00 90.50 168 LEU A O 1
ATOM 1297 N N . GLY A 1 169 ? 23.807 7.499 -3.361 1.00 85.62 169 GLY A N 1
ATOM 1298 C CA . GLY A 1 169 ? 24.883 8.195 -2.673 1.00 85.62 169 GLY A CA 1
ATOM 1299 C C . GLY A 1 169 ? 24.407 9.201 -1.619 1.00 85.62 169 GLY A C 1
ATOM 1300 O O . GLY A 1 169 ? 23.293 9.163 -1.089 1.00 85.62 169 GLY A O 1
ATOM 1301 N N . TRP A 1 170 ? 25.314 10.105 -1.248 1.00 78.44 170 TRP A N 1
ATOM 1302 C CA . TRP A 1 170 ? 25.146 10.972 -0.082 1.00 78.44 170 TRP A CA 1
ATOM 1303 C C . TRP A 1 170 ? 24.028 12.009 -0.284 1.00 78.44 170 TRP A C 1
ATOM 1305 O O . TRP A 1 170 ? 24.073 12.808 -1.214 1.00 78.44 170 TRP A O 1
ATOM 1315 N N . GLY A 1 171 ? 23.036 12.007 0.615 1.00 76.38 171 GLY A N 1
ATOM 1316 C CA . GLY A 1 171 ? 21.857 12.887 0.560 1.00 76.38 171 GLY A CA 1
ATOM 1317 C C . GLY A 1 171 ? 20.583 12.225 0.021 1.00 76.38 171 GLY A C 1
ATOM 1318 O O . GLY A 1 171 ? 19.507 12.796 0.169 1.00 76.38 171 GLY A O 1
ATOM 1319 N N . GLY A 1 172 ? 20.677 11.004 -0.518 1.00 80.12 172 GLY A N 1
ATOM 1320 C CA . GLY A 1 172 ? 19.538 10.256 -1.061 1.00 80.12 172 GLY A CA 1
ATOM 1321 C C . GLY A 1 172 ? 18.636 9.571 -0.032 1.00 80.12 172 GLY A C 1
ATOM 1322 O O . GLY A 1 172 ? 17.655 8.972 -0.434 1.00 80.12 172 GLY A O 1
ATOM 1323 N N . TRP A 1 173 ? 18.918 9.659 1.273 1.00 83.50 173 TRP A N 1
ATOM 1324 C CA . TRP A 1 173 ? 18.290 8.861 2.347 1.00 83.50 173 TRP A CA 1
ATOM 1325 C C . TRP A 1 173 ? 16.749 8.797 2.359 1.00 83.50 173 TRP A C 1
ATOM 1327 O O . TRP A 1 173 ? 16.205 7.868 2.936 1.00 83.50 173 TRP A O 1
ATOM 1337 N N . TRP A 1 174 ? 16.054 9.748 1.732 1.00 84.56 174 TRP A N 1
ATOM 1338 C CA . TRP A 1 174 ? 14.586 9.822 1.683 1.00 84.56 174 TRP A CA 1
ATOM 1339 C C . TRP A 1 174 ? 14.002 9.626 0.278 1.00 84.56 174 TRP A C 1
ATOM 1341 O O . TRP A 1 174 ? 12.842 9.935 0.050 1.00 84.56 174 TRP A O 1
ATOM 1351 N N . PHE A 1 175 ? 14.802 9.207 -0.704 1.00 85.81 175 PHE A N 1
ATOM 1352 C CA . PHE A 1 175 ? 14.396 9.264 -2.112 1.00 85.81 175 PHE A CA 1
ATOM 1353 C C . PHE A 1 175 ? 13.330 8.227 -2.499 1.00 85.81 175 PHE A C 1
ATOM 1355 O O . PHE A 1 175 ? 12.586 8.450 -3.452 1.00 85.81 175 PHE A O 1
ATOM 1362 N N . TRP A 1 176 ? 13.274 7.098 -1.789 1.00 84.62 176 TRP A N 1
ATOM 1363 C CA . TRP A 1 176 ? 12.339 6.005 -2.082 1.00 84.62 176 TRP A CA 1
ATOM 1364 C C . TRP A 1 176 ? 11.048 6.043 -1.251 1.00 84.62 176 TRP A C 1
ATOM 1366 O O . TRP A 1 176 ? 10.103 5.341 -1.613 1.00 84.62 176 TRP A O 1
ATOM 1376 N N . ASP A 1 177 ? 11.015 6.842 -0.178 1.00 78.56 177 ASP A N 1
ATOM 1377 C CA . ASP A 1 177 ? 9.903 6.918 0.783 1.00 78.56 177 ASP A CA 1
ATOM 1378 C C . ASP A 1 177 ? 8.773 7.866 0.334 1.00 78.56 177 ASP A C 1
ATOM 1380 O O . ASP A 1 177 ? 9.068 8.954 -0.217 1.00 78.56 177 ASP A O 1
#

Secondary structure (DSSP, 8-state):
-BHHHHHH--TTS-HHHHHHGGGSSHHHHHHHHHHHHHHHHHHHHHH-TTS-HHHHHHHHHHHHHHHHHHHHHIIIII-TT-B-TT---SS-PPPPGGG-SHHHHHHHHHHHHHHHHHHHHHHHHHHHHHHT---HHHHHHHHHHHHHHHHHHHHHHHHHHHHHHHHH-TT-TTS--

Radius of gyration: 19.01 Å; chains: 1; bounding box: 46×27×59 Å

Foldseek 3Di:
DQPQLLAADWPPQPPLSSVLSCCLDDLSLLVLLLVLLVVLLVCLVPPVPVDPPLLSVQLSVQSVVVSVVSVVCSVPPVRRRDDPPPDDDPTGDHHDPLCSDVLSNQQSNLQSNQVSLCSSVVSLVVSCVVVVHPDVVSVVSSVVSNVSSVVSNVVNLVSQQVSLCVSVHDPRSPVRD

Organism: Salmonella enterica (NCBI:txid28901)

Sequence (177 aa):
TVAYVAGNSNTQLPVWYRVAATWGAHEGSLLLWVLLMSGWTLAVAVFSRQVPADIVARVLAVMGMVCAGFLAFILFTSGPFARTLPAFPVEGRDLNPLLQDPGLIFHPPLLYMGYVGFSVAFAFAIAALLSGRLDSAFTRFARPWTLAAWVFLTLGIVLGSAWAYYELGWGGWWFWD

InterPro domains:
  IPR002541 Cytochrome c assembly protein [PF01578] (23-177)
  IPR003567 Cytochrome c-type biogenesis protein [PR01410] (14-40)
  IPR003567 Cytochrome c-type biogenesis protein [PR01410] (66-83)
  IPR003567 Cytochrome c-type biogenesis protein [PR01410] (94-116)
  IPR003567 Cytochrome c-type biogenesis protein [PR01410] (145-171)
  IPR003567 Cytochrome c-type biogenesis protein [PTHR43653] (2-137)
  IPR003568 Cytochrome c-type biogenesis protein CcmF [PR01411] (47-70)
  IPR003568 Cytochrome c-type biogenesis protein CcmF [PR01411] (124-139)

pLDDT: mean 93.48, std 5.0, range [74.88, 98.5]